Protein 4HJD (pdb70)

Solvent-accessible surface area: 5144 Å² total

B-factor: mean 22.64, std 5.57, range [5.76, 51.41]

Structure (mmCIF, N/CA/C/O backbone):
data_4HJD
#
_entry.id   4HJD
#
_cell.length_a   46.920
_cell.length_b   51.490
_cell.length_c   31.030
_cell.angle_alpha   90.000
_cell.angle_beta   128.870
_cell.angle_gamma   90.000
#
_symmetry.space_group_name_H-M   'C 1 2 1'
#
loop_
_entity.id
_entity.type
_entity.pdbx_description
1 polymer 'GCN4pLI(alpha/beta/acyclic gamma)'
2 water water
#
loop_
_atom_site.group_PDB
_atom_site.id
_atom_site.type_symbol
_atom_site.label_atom_id
_atom_site.label_alt_id
_atom_site.label_comp_id
_atom_site.label_asym_id
_atom_site.label_entity_id
_atom_site.label_seq_id
_atom_site.pdbx_PDB_ins_code
_atom_site.Cartn_x
_atom_site.Cartn_y
_atom_site.Cartn_z
_atom_site.occupancy
_atom_site.B_iso_or_equiv
_atom_site.auth_seq_id
_atom_site.auth_comp_id
_atom_site.auth_asym_id
_atom_site.auth_atom_id
_atom_site.pdbx_PDB_model_num
ATOM 7 N N . ARG A 1 2 ? -8.342 10.921 -2.439 1.00 31.84 2 ARG A N 1
ATOM 8 C CA . ARG A 1 2 ? -7.405 9.996 -3.104 1.00 29.14 2 ARG A CA 1
ATOM 9 C C . ARG A 1 2 ? -6.525 9.247 -2.107 1.00 25.67 2 ARG A C 1
ATOM 10 O O . ARG A 1 2 ? -6.299 8.042 -2.242 1.00 25.11 2 ARG A O 1
ATOM 31 N N . MET A 1 3 ? -6.007 9.983 -1.129 1.00 24.22 3 MET A N 1
ATOM 32 C CA A MET A 1 3 ? -5.245 9.379 -0.038 0.50 23.60 3 MET A CA 1
ATOM 33 C CA B MET A 1 3 ? -5.249 9.394 -0.022 0.50 24.17 3 MET A CA 1
ATOM 34 C C . MET A 1 3 ? -6.130 8.404 0.743 1.00 23.90 3 MET A C 1
ATOM 35 O O . MET A 1 3 ? -5.659 7.359 1.198 1.00 23.04 3 MET A O 1
ATOM 61 N N . LYS A 1 4 ? -7.413 8.745 0.881 1.00 24.61 4 LYS A N 1
ATOM 62 C CA . LYS A 1 4 ? -8.396 7.867 1.508 1.00 25.02 4 LYS A CA 1
ATOM 63 C C . LYS A 1 4 ? -8.590 6.589 0.686 1.00 23.21 4 LYS A C 1
ATOM 64 O O . LYS A 1 4 ? -8.661 5.495 1.245 1.00 23.27 4 LYS A O 1
ATOM 83 N N . GLN A 1 5 ? -8.670 6.736 -0.636 1.00 23.25 5 GLN A N 1
ATOM 84 C CA . GLN A 1 5 ? -8.849 5.596 -1.546 1.00 24.21 5 GLN A CA 1
ATOM 85 C C . GLN A 1 5 ? -7.673 4.621 -1.454 1.00 22.54 5 GLN A C 1
ATOM 86 O O . GLN A 1 5 ? -7.854 3.405 -1.524 1.00 22.47 5 GLN A O 1
ATOM 100 N N . ILE A 1 6 ? -6.469 5.169 -1.317 1.00 21.87 6 ILE A N 1
ATOM 101 C CA . ILE A 1 6 ? -5.263 4.361 -1.118 1.00 20.24 6 ILE A CA 1
ATOM 102 C C . ILE A 1 6 ? -5.345 3.585 0.199 1.00 20.91 6 ILE A C 1
ATOM 103 O O . ILE A 1 6 ? -5.044 2.391 0.243 1.00 20.59 6 ILE A O 1
ATOM 119 N N . GLU A 1 7 ? -5.767 4.268 1.261 1.00 21.11 7 GLU A N 1
ATOM 120 C CA . GLU A 1 7 ? -5.980 3.627 2.567 1.00 22.47 7 GLU A CA 1
ATOM 121 C C . GLU A 1 7 ? -7.005 2.495 2.461 1.00 21.03 7 GLU A C 1
ATOM 122 O O . GLU A 1 7 ? -6.810 1.414 3.017 1.00 19.96 7 GLU A O 1
ATOM 134 N N . ASP A 1 8 ? -8.095 2.761 1.746 1.00 21.53 8 ASP A N 1
ATOM 135 C CA . ASP A 1 8 ? -9.142 1.758 1.502 1.00 22.22 8 ASP A CA 1
ATOM 136 C C . ASP A 1 8 ? -8.600 0.522 0.787 1.00 20.32 8 ASP A C 1
ATOM 137 O O . ASP A 1 8 ? -8.937 -0.604 1.150 1.00 19.77 8 ASP A O 1
ATOM 146 N N . LYS A 1 9 ? -7.776 0.738 -0.236 1.00 20.04 9 LYS A N 1
ATOM 147 C CA . LYS A 1 9 ? -7.185 -0.375 -0.984 1.00 20.26 9 LYS A CA 1
ATOM 148 C C . LYS A 1 9 ? -6.231 -1.213 -0.130 1.00 18.19 9 LYS A C 1
ATOM 149 O O . LYS A 1 9 ? -6.155 -2.428 -0.294 1.00 17.38 9 LYS A O 1
ATOM 168 N N . LEU A 1 10 ? -5.507 -0.557 0.772 1.00 17.31 10 LEU A N 1
ATOM 169 C CA . LEU A 1 10 ? -4.652 -1.258 1.740 1.00 16.66 10 LEU A CA 1
ATOM 170 C C . LEU A 1 10 ? -5.480 -2.123 2.696 1.00 16.42 10 LEU A C 1
ATOM 171 O O . LEU A 1 10 ? -5.065 -3.225 3.050 1.00 16.92 10 LEU A O 1
ATOM 187 N N . GLU A 1 11 ? -6.637 -1.612 3.118 1.00 16.68 11 GLU A N 1
ATOM 188 C CA A GLU A 1 11 ? -7.541 -2.369 3.988 0.50 17.21 11 GLU A CA 1
ATOM 189 C CA B GLU A 1 11 ? -7.557 -2.358 3.980 0.50 16.74 11 GLU A CA 1
ATOM 190 C C . GLU A 1 11 ? -8.126 -3.584 3.265 1.00 16.50 11 GLU A C 1
ATOM 191 O O . GLU A 1 11 ? -8.311 -4.639 3.870 1.00 16.51 11 GLU A O 1
ATOM 213 N N . GLU A 1 12 ? -8.415 -3.433 1.976 1.00 16.73 12 GLU A N 1
ATOM 214 C CA . GLU A 1 12 ? -8.906 -4.540 1.156 1.00 17.30 12 GLU A CA 1
ATOM 215 C C . GLU A 1 12 ? -7.842 -5.628 1.027 1.00 16.78 12 GLU A C 1
ATOM 216 O O . GLU A 1 12 ? -8.156 -6.814 1.092 1.00 16.68 12 GLU A O 1
ATOM 228 N N . ILE A 1 13 ? -6.588 -5.217 0.848 1.00 16.08 13 ILE A N 1
ATOM 229 C CA . ILE A 1 13 ? -5.469 -6.159 0.761 1.00 15.61 13 ILE A CA 1
ATOM 230 C C . ILE A 1 13 ? -5.260 -6.878 2.094 1.00 15.51 13 ILE A C 1
ATOM 231 O O . ILE A 1 13 ? -5.138 -8.096 2.128 1.00 15.90 13 ILE A O 1
ATOM 247 N N . LEU A 1 14 ? -5.231 -6.114 3.183 1.00 16.45 14 LEU A N 1
ATOM 248 C CA . LEU A 1 14 ? -5.022 -6.655 4.526 1.00 18.01 14 LEU A CA 1
ATOM 249 C C . LEU A 1 14 ? -6.107 -7.653 4.924 1.00 18.28 14 LEU A C 1
ATOM 250 O O . LEU A 1 14 ? -5.811 -8.693 5.517 1.00 18.40 14 LEU A O 1
ATOM 283 N N . LYS A 1 16 ? -8.090 -9.509 1.747 1.00 17.66 16 LYS A N 1
ATOM 284 C CA . LYS A 1 16 ? -7.437 -10.494 0.869 1.00 16.97 16 LYS A CA 1
ATOM 285 C C . LYS A 1 16 ? -6.440 -11.428 1.560 1.00 16.25 16 LYS A C 1
ATOM 286 O O . LYS A 1 16 ? -6.374 -12.610 1.225 1.00 15.34 16 LYS A O 1
ATOM 305 N N . LEU A 1 17 ? -5.665 -10.904 2.505 1.00 16.49 17 LEU A N 1
ATOM 306 C CA . LEU A 1 17 ? -4.603 -11.689 3.146 1.00 17.53 17 LEU A CA 1
ATOM 307 C C . LEU A 1 17 ? -5.095 -12.602 4.279 1.00 18.91 17 LEU A C 1
ATOM 308 O O . LEU A 1 17 ? -4.313 -13.377 4.828 1.00 20.89 17 LEU A O 1
ATOM 339 N N . ILE A 1 19 ? -6.242 -15.216 2.669 1.00 19.72 19 ILE A N 1
ATOM 340 C CA . ILE A 1 19 ? -5.230 -16.192 2.237 1.00 19.31 19 ILE A CA 1
ATOM 341 C C . ILE A 1 19 ? -4.604 -16.997 3.379 1.00 20.44 19 ILE A C 1
ATOM 342 O O . ILE A 1 19 ? -4.441 -18.211 3.262 1.00 21.72 19 ILE A O 1
ATOM 358 N N . GLU A 1 20 ? -4.256 -16.333 4.477 1.00 20.48 20 GLU A N 1
ATOM 359 C CA . GLU A 1 20 ? -3.572 -17.011 5.581 1.00 21.40 20 GLU A CA 1
ATOM 360 C C . GLU A 1 20 ? -4.486 -17.992 6.315 1.00 22.09 20 GLU A C 1
ATOM 361 O O . GLU A 1 20 ? -4.069 -19.103 6.639 1.00 24.16 20 GLU A O 1
ATOM 390 N N . GLU A 1 22 ? -7.249 -19.784 4.152 1.00 23.39 22 GLU A N 1
ATOM 391 C CA . GLU A 1 22 ? -6.849 -20.792 3.158 1.00 22.81 22 GLU A CA 1
ATOM 392 C C . GLU A 1 22 ? -5.612 -21.613 3.534 1.00 21.29 22 GLU A C 1
ATOM 393 O O . GLU A 1 22 ? -5.649 -22.841 3.473 1.00 21.08 22 GLU A O 1
ATOM 405 N N . LEU A 1 23 ? -4.526 -20.945 3.914 1.00 20.25 23 LEU A N 1
ATOM 406 C CA . LEU A 1 23 ? -3.274 -21.646 4.229 1.00 19.55 23 LEU A CA 1
ATOM 407 C C . LEU A 1 23 ? -3.386 -22.529 5.476 1.00 19.68 23 LEU A C 1
ATOM 408 O O . LEU A 1 23 ? -2.807 -23.614 5.526 1.00 19.45 23 LEU A O 1
ATOM 424 N N . ALA A 1 24 ? -4.130 -22.061 6.474 1.00 19.18 24 ALA A N 1
ATOM 425 C CA . ALA A 1 24 ? -4.416 -22.863 7.668 1.00 18.87 24 ALA A CA 1
ATOM 426 C C . ALA A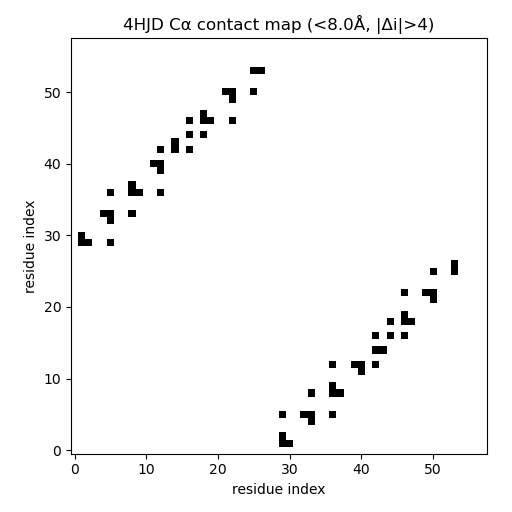 1 24 ? -5.220 -24.115 7.312 1.00 18.90 24 ALA A C 1
ATOM 427 O O . ALA A 1 24 ? -4.993 -25.190 7.869 1.00 18.08 24 ALA A O 1
ATOM 434 N N . ARG A 1 25 ? -6.162 -23.962 6.385 1.00 19.61 25 ARG A N 1
ATOM 435 C CA . ARG A 1 25 ? -7.002 -25.074 5.923 1.00 20.64 25 ARG A CA 1
ATOM 436 C C . ARG A 1 25 ? -6.205 -26.057 5.064 1.00 19.19 25 ARG A C 1
ATOM 437 O O . ARG A 1 25 ? -6.379 -27.271 5.181 1.00 18.76 25 ARG A O 1
ATOM 458 N N . ILE A 1 26 ? -5.334 -25.526 4.206 1.00 18.11 26 ILE A N 1
ATOM 459 C CA . ILE A 1 26 ? -4.443 -26.349 3.374 1.00 18.01 26 ILE A CA 1
ATOM 460 C C . ILE A 1 26 ? -3.484 -27.173 4.240 1.00 17.40 26 ILE A C 1
ATOM 461 O O . ILE A 1 26 ? -3.224 -28.343 3.959 1.00 17.31 26 ILE A O 1
ATOM 477 N N . LYS A 1 27 ? -2.967 -26.548 5.293 1.00 17.45 27 LYS A N 1
ATOM 478 C CA . LYS A 1 27 ? -2.089 -27.210 6.261 1.00 18.04 27 LYS A CA 1
ATOM 479 C C . LYS A 1 27 ? -2.799 -28.366 6.970 1.00 17.52 27 LYS A C 1
ATOM 480 O O . LYS A 1 27 ? -2.231 -29.446 7.133 1.00 19.34 27 LYS A O 1
ATOM 499 N N . LYS A 1 28 ? -4.037 -28.123 7.395 1.00 17.05 28 LYS A N 1
ATOM 500 C CA . LYS A 1 28 ? -4.866 -29.139 8.050 1.00 16.02 28 LYS A CA 1
ATOM 501 C C . LYS A 1 28 ? -5.152 -30.348 7.150 1.00 17.64 28 LYS A C 1
ATOM 502 O O . LYS A 1 28 ? -5.104 -31.492 7.605 1.00 19.27 28 LYS A O 1
ATOM 511 N N . LEU A 1 29 ? -5.461 -30.087 5.881 1.00 20.47 29 LEU A N 1
ATOM 512 C CA . LEU A 1 29 ? -5.664 -31.147 4.890 1.00 21.73 29 LEU A CA 1
ATOM 513 C C . LEU A 1 29 ? -4.405 -31.997 4.709 1.00 20.87 29 LEU A C 1
ATOM 514 O O . LEU A 1 29 ? -4.493 -33.218 4.574 1.00 22.41 29 LEU A O 1
ATOM 530 N N . LEU A 1 30 ? -3.243 -31.349 4.712 1.00 20.11 30 LEU A N 1
ATOM 531 C CA . LEU A 1 30 ? -1.969 -32.055 4.562 1.00 21.89 30 LEU A CA 1
ATOM 532 C C . LEU A 1 30 ? -1.639 -32.934 5.766 1.00 23.63 30 LEU A C 1
ATOM 533 O O . LEU A 1 30 ? -1.094 -34.022 5.596 1.00 25.13 30 LEU A O 1
ATOM 549 N N . TYR A 1 31 ? -1.955 -32.466 6.972 1.00 24.17 31 TYR A N 1
ATOM 550 C CA . TYR A 1 31 ? -1.741 -33.276 8.183 1.00 25.29 31 TYR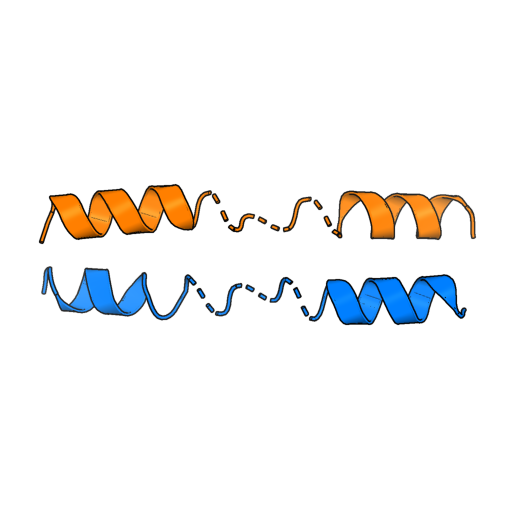 A CA 1
ATOM 551 C C . TYR A 1 31 ? -2.561 -34.572 8.127 1.00 27.37 31 TYR A C 1
ATOM 552 O O . TYR A 1 31 ? -2.122 -35.608 8.629 1.00 29.50 31 TYR A O 1
ATOM 570 N N . GLU A 1 32 ? -3.744 -34.503 7.515 1.00 27.73 32 GLU A N 1
ATOM 571 C CA . GLU A 1 32 ? -4.652 -35.651 7.417 1.00 29.29 32 GLU A CA 1
ATOM 572 C C . GLU A 1 32 ? -4.349 -36.587 6.238 1.00 31.02 32 GLU A C 1
ATOM 573 O O . GLU A 1 32 ? -4.766 -37.745 6.243 1.00 33.11 32 GLU A O 1
ATOM 579 N N . ARG A 1 33 ? -3.633 -36.081 5.235 1.00 32.66 33 ARG A N 1
ATOM 580 C CA . ARG A 1 33 ? -3.317 -36.827 4.017 1.00 33.88 33 ARG A CA 1
ATOM 581 C C . ARG A 1 33 ? -1.814 -36.799 3.761 1.00 35.04 33 ARG A C 1
ATOM 582 O O . ARG A 1 33 ? -1.048 -37.508 4.414 1.00 36.64 33 ARG A O 1
ATOM 597 N N . ARG B 1 2 ? -3.933 11.020 7.191 1.00 28.05 2 ARG B N 1
ATOM 598 C CA . ARG B 1 2 ? -4.026 9.926 6.222 1.00 27.04 2 ARG B CA 1
ATOM 599 C C . ARG B 1 2 ? -2.683 9.264 5.925 1.00 25.69 2 ARG B C 1
ATOM 600 O O . ARG B 1 2 ? -2.633 8.063 5.668 1.00 25.64 2 ARG B O 1
ATOM 609 N N . MET B 1 3 ? -1.600 10.037 5.978 1.00 24.80 3 MET B N 1
ATOM 610 C CA . MET B 1 3 ? -0.280 9.511 5.682 1.00 25.88 3 MET B CA 1
ATOM 611 C C . MET B 1 3 ? 0.166 8.538 6.762 1.00 24.21 3 MET B C 1
ATOM 612 O O . MET B 1 3 ? 0.694 7.468 6.461 1.00 22.92 3 MET B O 1
ATOM 626 N N . LYS B 1 4 ? -0.058 8.914 8.016 1.00 23.80 4 LYS B N 1
ATOM 627 C CA . LYS B 1 4 ? 0.331 8.076 9.149 1.00 23.58 4 LYS B CA 1
ATOM 628 C C . LYS B 1 4 ? -0.442 6.758 9.155 1.00 22.40 4 LYS B C 1
ATOM 629 O O . LYS B 1 4 ? 0.129 5.707 9.445 1.00 22.14 4 LYS B O 1
ATOM 648 N N . GLN B 1 5 ? -1.733 6.819 8.837 1.00 21.25 5 GLN B N 1
ATOM 649 C CA . GLN B 1 5 ? -2.571 5.624 8.805 1.00 21.81 5 GLN B CA 1
ATOM 650 C C . GLN B 1 5 ? -2.151 4.685 7.673 1.00 19.81 5 GLN B C 1
ATOM 651 O O . GLN B 1 5 ? -2.166 3.470 7.839 1.00 19.31 5 GLN B O 1
ATOM 665 N N . ILE B 1 6 ? -1.769 5.255 6.531 1.00 18.94 6 ILE B N 1
ATOM 666 C CA . ILE B 1 6 ? -1.277 4.473 5.396 1.00 18.33 6 ILE B CA 1
ATOM 667 C C . ILE B 1 6 ? 0.024 3.759 5.758 1.00 18.19 6 ILE B C 1
ATOM 668 O O . ILE B 1 6 ? 0.191 2.579 5.452 1.00 17.69 6 ILE B O 1
ATOM 684 N N . GLU B 1 7 ? 0.934 4.477 6.415 1.00 18.41 7 GLU B N 1
ATOM 685 C CA . GLU B 1 7 ? 2.197 3.896 6.873 1.00 19.63 7 GLU B CA 1
ATOM 686 C C . GLU B 1 7 ? 1.951 2.756 7.863 1.00 18.65 7 GLU B C 1
ATOM 687 O O . GLU B 1 7 ? 2.620 1.724 7.804 1.00 17.86 7 GLU B O 1
ATOM 699 N N . ASP B 1 8 ? 0.986 2.949 8.760 1.00 19.10 8 ASP B N 1
ATOM 700 C CA . ASP B 1 8 ? 0.587 1.927 9.720 1.00 19.50 8 ASP B CA 1
ATOM 701 C C . ASP B 1 8 ? 0.092 0.650 9.031 1.00 18.48 8 ASP B C 1
ATOM 702 O O . ASP B 1 8 ? 0.474 -0.455 9.422 1.00 18.62 8 ASP B O 1
ATOM 711 N N . LYS B 1 9 ? -0.745 0.807 8.006 1.00 17.62 9 LYS B N 1
ATOM 712 C CA . LYS B 1 9 ? -1.307 -0.334 7.275 1.00 18.28 9 LYS B CA 1
ATOM 713 C C . LYS B 1 9 ? -0.241 -1.099 6.494 1.00 16.98 9 LYS B C 1
ATOM 714 O O . LYS B 1 9 ? -0.318 -2.322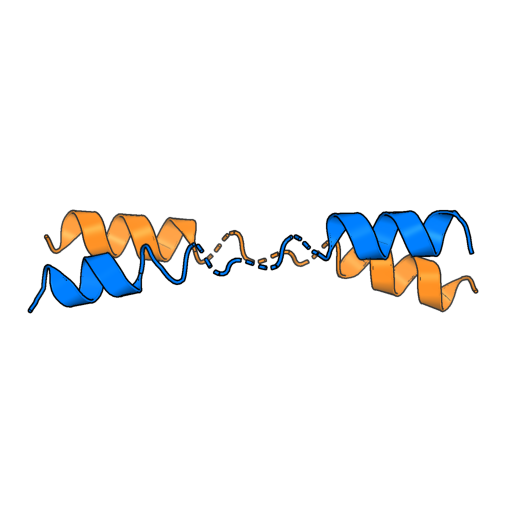 6.389 1.00 16.63 9 LYS B O 1
ATOM 733 N N . LEU B 1 10 ? 0.737 -0.385 5.940 1.00 17.34 10 LEU B N 1
ATOM 734 C CA . LEU B 1 10 ? 1.807 -1.027 5.175 1.00 18.45 10 LEU B CA 1
ATOM 735 C C . LEU B 1 10 ? 2.671 -1.924 6.059 1.00 18.79 10 LEU B C 1
ATOM 736 O O . LEU B 1 10 ? 3.065 -3.015 5.645 1.00 18.81 10 LEU B O 1
ATOM 752 N N . GLU B 1 11 ? 2.956 -1.465 7.276 1.00 20.11 11 GLU B N 1
ATOM 753 C CA . GLU B 1 11 ? 3.723 -2.262 8.231 1.00 20.97 11 GLU B CA 1
ATOM 754 C C . GLU B 1 11 ? 2.938 -3.488 8.687 1.00 19.99 11 GLU B C 1
ATOM 755 O O . GLU B 1 11 ? 3.512 -4.567 8.850 1.00 21.17 11 GLU B O 1
ATOM 767 N N . GLU B 1 12 ? 1.627 -3.328 8.871 1.00 19.66 12 GLU B N 1
ATOM 768 C CA . GLU B 1 12 ? 0.769 -4.449 9.256 1.00 20.25 12 GLU B CA 1
ATOM 769 C C . GLU B 1 12 ? 0.731 -5.520 8.166 1.00 19.23 12 GLU B C 1
ATOM 770 O O . GLU B 1 12 ? 0.700 -6.716 8.463 1.00 19.95 12 GLU B O 1
ATOM 782 N N . ILE B 1 13 ? 0.711 -5.084 6.910 1.00 17.86 13 ILE B N 1
ATOM 783 C CA . ILE B 1 13 ? 0.738 -6.004 5.774 1.00 16.90 13 ILE B CA 1
ATOM 784 C C . ILE B 1 13 ? 2.067 -6.753 5.716 1.00 17.64 13 ILE B C 1
ATOM 785 O O . ILE B 1 13 ? 2.083 -7.976 5.588 1.00 17.17 13 ILE B O 1
ATOM 801 N N . LEU B 1 14 ? 3.172 -6.018 5.822 1.00 18.83 14 LEU B N 1
ATOM 802 C CA . LEU B 1 14 ? 4.514 -6.624 5.755 1.00 21.37 14 LEU B CA 1
ATOM 803 C C . LEU B 1 14 ? 4.763 -7.667 6.851 1.00 21.73 14 LEU B C 1
ATOM 804 O O . LEU B 1 14 ? 5.416 -8.683 6.604 1.00 24.40 14 LEU B O 1
ATOM 837 N N . LYS B 1 16 ? 1.274 -9.512 8.486 1.00 21.30 16 LYS B N 1
ATOM 838 C CA . LYS B 1 16 ? 0.449 -10.502 7.785 1.00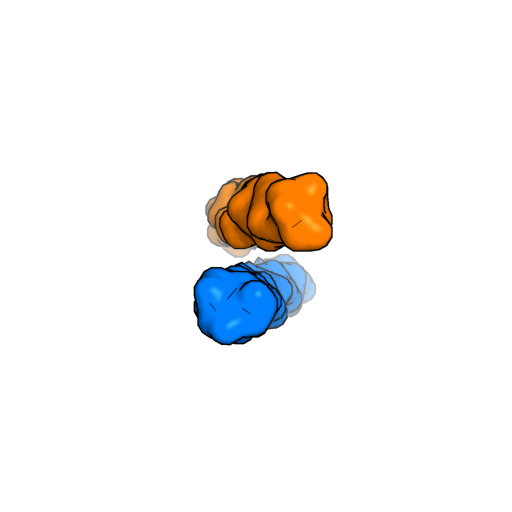 20.84 16 LYS B CA 1
ATOM 839 C C . LYS B 1 16 ? 1.217 -11.453 6.860 1.00 19.88 16 LYS B C 1
ATOM 840 O O . LYS B 1 16 ? 0.860 -12.625 6.748 1.00 18.82 16 LYS B O 1
ATOM 859 N N . LEU B 1 17 ? 2.265 -10.958 6.208 1.00 19.15 17 LEU B N 1
ATOM 860 C CA . LEU B 1 17 ? 3.023 -11.776 5.255 1.00 19.24 17 LEU B CA 1
ATOM 861 C C . LEU B 1 17 ? 3.990 -12.751 5.938 1.00 20.56 17 LEU B C 1
ATOM 862 O O . LEU B 1 17 ? 4.600 -13.581 5.270 1.00 20.88 17 LEU B O 1
ATOM 893 N N . ILE B 1 19 ? 2.269 -15.379 6.972 1.00 20.65 19 ILE B N 1
ATOM 894 C CA . ILE B 1 19 ? 2.084 -16.382 5.913 1.00 18.67 19 ILE B CA 1
ATOM 895 C C . ILE B 1 19 ? 3.313 -17.263 5.640 1.00 20.05 19 ILE B C 1
ATOM 896 O O . ILE B 1 19 ? 3.174 -18.46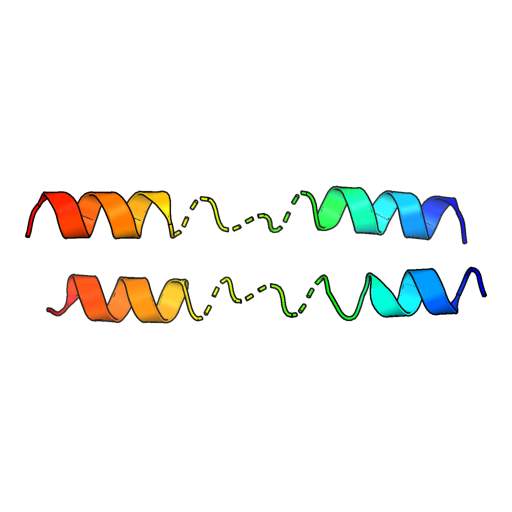3 5.389 1.00 21.08 19 ILE B O 1
ATOM 912 N N . GLU B 1 20 ? 4.503 -16.671 5.696 1.00 21.12 20 GLU B N 1
ATOM 913 C CA . GLU B 1 20 ? 5.749 -17.407 5.452 1.00 21.80 20 GLU B CA 1
ATOM 914 C C . GLU B 1 20 ? 6.025 -18.497 6.490 1.00 21.16 20 GLU B C 1
ATOM 915 O O . GLU B 1 20 ? 6.632 -19.516 6.166 1.00 20.69 20 GLU B O 1
ATOM 944 N N . GLU B 1 22 ? 2.732 -20.759 7.985 1.00 21.33 22 GLU B N 1
ATOM 945 C CA . GLU B 1 22 ? 2.028 -21.740 7.155 1.00 21.01 22 GLU B CA 1
ATOM 946 C C . GLU B 1 22 ? 2.827 -22.324 5.987 1.00 20.60 22 GLU B C 1
ATOM 947 O O . GLU B 1 22 ? 2.900 -23.543 5.841 1.00 20.45 22 GLU B O 1
ATOM 959 N N . LEU B 1 23 ? 3.423 -21.464 5.166 1.00 20.21 23 LEU B N 1
ATOM 960 C CA . LEU B 1 23 ? 4.135 -21.925 3.970 1.00 19.42 23 LEU B CA 1
ATOM 961 C C . LEU B 1 23 ? 5.367 -22.760 4.321 1.00 19.89 23 LEU B C 1
ATOM 962 O O . LEU B 1 23 ? 5.653 -23.749 3.646 1.00 19.68 23 LEU B O 1
ATOM 978 N N . ALA B 1 24 ? 6.083 -22.368 5.374 1.00 20.41 24 ALA B N 1
ATOM 979 C CA . ALA B 1 24 ? 7.233 -23.140 5.851 1.00 19.70 24 ALA B CA 1
ATOM 980 C C . ALA B 1 24 ? 6.795 -24.522 6.328 1.00 19.34 24 ALA B C 1
ATOM 981 O O . ALA B 1 24 ? 7.483 -25.515 6.091 1.00 19.26 24 ALA B O 1
ATOM 988 N N . ARG B 1 25 ? 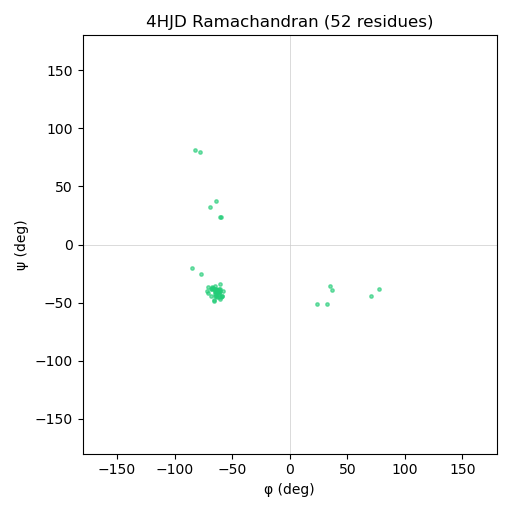5.643 -24.580 6.990 1.00 19.43 25 ARG B N 1
ATOM 989 C CA . ARG B 1 25 ? 5.109 -25.836 7.481 1.00 19.30 25 ARG B CA 1
ATOM 990 C C . ARG B 1 25 ? 4.609 -26.710 6.334 1.00 18.85 25 ARG B C 1
ATOM 991 O O . ARG B 1 25 ? 4.838 -27.919 6.328 1.00 18.76 25 ARG B O 1
ATOM 1012 N N . ILE B 1 26 ? 3.930 -26.092 5.370 1.00 17.76 26 ILE B N 1
ATOM 1013 C CA . ILE B 1 26 ? 3.419 -26.810 4.206 1.00 17.15 26 ILE B CA 1
ATOM 1014 C C . ILE B 1 26 ? 4.568 -27.422 3.409 1.00 17.45 26 ILE B C 1
ATOM 1015 O O . ILE B 1 26 ? 4.474 -28.565 2.960 1.00 17.79 26 ILE B O 1
ATOM 1031 N N . LYS B 1 27 ? 5.653 -26.666 3.254 1.00 18.35 27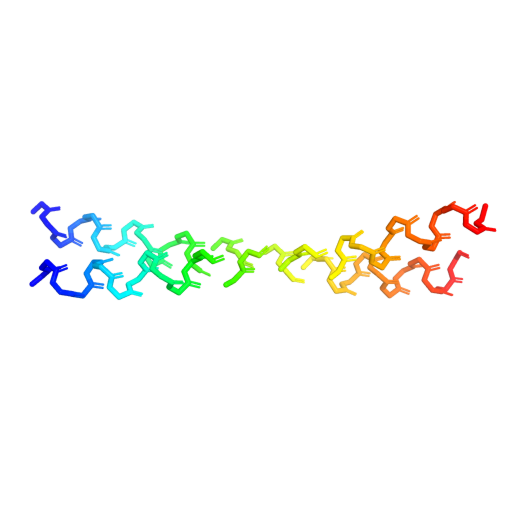 LYS B N 1
ATOM 1032 C CA . LYS B 1 27 ? 6.833 -27.156 2.538 1.00 19.66 27 LYS B CA 1
ATOM 1033 C C . LYS B 1 27 ? 7.482 -28.335 3.269 1.00 19.34 27 LYS B C 1
ATOM 1034 O O . LYS B 1 27 ? 7.832 -29.336 2.644 1.00 18.40 27 LYS B O 1
ATOM 1053 N N . LYS B 1 28 ? 7.619 -28.221 4.590 1.00 20.81 28 LYS B N 1
ATOM 1054 C CA . LYS B 1 28 ? 8.173 -29.308 5.410 1.00 21.16 28 LYS B CA 1
ATOM 1055 C C . LYS B 1 28 ? 7.343 -30.582 5.315 1.00 20.23 28 LYS B C 1
ATOM 1056 O O . LYS B 1 28 ? 7.892 -31.667 5.130 1.00 21.25 28 LYS B O 1
ATOM 1068 N N . LEU B 1 29 ? 6.026 -30.444 5.440 1.00 19.92 29 LEU B N 1
ATOM 1069 C CA . LEU B 1 29 ? 5.121 -31.590 5.332 1.00 20.24 29 LEU B CA 1
ATOM 1070 C C . LEU B 1 29 ? 5.270 -32.295 3.984 1.00 19.67 29 LEU B C 1
ATOM 1071 O O . LEU B 1 29 ? 5.243 -33.523 3.915 1.00 19.95 29 LEU B O 1
ATOM 1087 N N . LEU B 1 30 ? 5.435 -31.510 2.921 1.00 19.05 30 LEU B N 1
ATOM 1088 C CA . LEU B 1 30 ? 5.578 -32.058 1.572 1.00 19.29 30 LEU B CA 1
ATOM 1089 C C . LEU B 1 30 ? 6.924 -32.759 1.352 1.00 20.09 30 LEU B C 1
ATOM 1090 O O . LEU B 1 30 ? 6.986 -33.770 0.654 1.00 20.67 30 LEU B O 1
ATOM 1106 N N . TYR B 1 31 ? 7.992 -32.223 1.942 1.00 19.79 31 TYR B N 1
ATOM 1107 C CA . TYR B 1 31 ? 9.307 -32.867 1.889 1.00 20.55 31 TYR B CA 1
ATOM 1108 C C . TYR B 1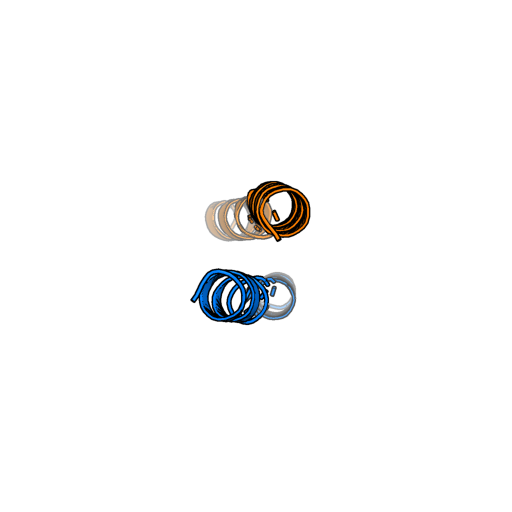 31 ? 9.263 -34.252 2.521 1.00 21.92 31 TYR B C 1
ATOM 1109 O O . TYR B 1 31 ? 9.902 -35.189 2.036 1.00 22.85 31 TYR B O 1
ATOM 1127 N N . GLU B 1 32 ? 8.505 -34.369 3.607 1.00 23.38 32 GLU B N 1
ATOM 1128 C CA . GLU B 1 32 ? 8.418 -35.608 4.372 1.00 26.05 32 GLU B CA 1
ATOM 1129 C C . GLU B 1 32 ? 7.527 -36.649 3.701 1.00 27.77 32 GLU B C 1
ATOM 1130 O O . GLU B 1 32 ? 7.704 -37.845 3.933 1.00 31.26 32 GLU B O 1
ATOM 1142 N N . ARG B 1 33 ? 6.580 -36.203 2.874 1.00 28.07 33 ARG B N 1
ATOM 1143 C CA . ARG B 1 33 ? 5.698 -37.131 2.154 1.00 28.84 33 ARG B CA 1
ATOM 1144 C C . ARG B 1 33 ? 6.273 -37.482 0.784 1.00 28.23 33 ARG B C 1
#

Sequence (58 aa):
RMMKQIEDKLEEEILKLIEELARIKKLLYERRMKQIEDKLEEILKLIEELARIKKLLYER

Radius of gyration: 16.05 Å; Cα contacts (8 Å, |Δi|>4): 33; chains: 2; bounding box: 18×47×13 Å

Secondary structure (P-SEA, 3-state):
caaaaaaaaaaaccccccaaaaaaaaaac/caaaaaaaaaaaccccccaaaaaaaaaac

Foldseek 3Di:
DVVVVVVVVVVVCCPCVCVVVVVVVVVVD/DVVVVVVVVVVVCCPPVCVVVVVVVVVVD